Protein AF-A0A811QD11-F1 (afdb_monomer_lite)

Sequence (179 aa):
MELCEALSFCAEDTGGYFPTEAAARALVRRAGGGGGDGTGATPNCLQAFEKISRRQPTQCLQAGMINAVLAYVDFFAASIKRVAVSAVANACKKVPADCSQFVLDSVPTLCNLLQSEDKMIVEKVAACLISIVDSFSTSVDLVDQLCHQGVIEKVLPLIHTGGLTALSPSTCSNLIGLC

Foldseek 3Di:
DVQLVLLVVCLVDPDDDDPLVVLLVVVVVVLPDDDDDDDDDSDDSLQSLLSCLQVCLASCLVSLVLVSLLVCLVSHDPVSNLSSLSSLLSSLQAADPVRLVSVLVNLLSLLVQCPDPDLSSVQSSLSSLLSNCVNCVVPPVSNVSSVVSCNCVSLVCCLVVCVPPRYDPVSSVSSVVSD

pLDDT: mean 72.93, std 16.21, range [34.28, 90.88]

Organism: NCBI:txid422564

InterPro domains:
  IPR000225 Armadillo [PF00514] (98-129)
  IPR011989 Armadillo-like helical [G3DSA:1.25.10.10] (3-177)
  IPR016024 Armadillo-type fold [SSF48371] (45-162)
  IPR045322 E3 ubiquitin-protein ligase HECTD1/TRIP12-like [PTHR45670] (44-178)

Secondary structure (DSSP, 8-state):
-HHHHHHHHHHH-SSS---HHHHHHHHHHHHT---------PPPHHHHHHHHHHH-HHHHHHTTHHHHHHTTGGGS-HHHHHHHHHHHHHHTTS--GGGHHHHHTTHHHHHHHTT-S-HHHHHHHHHHHHHHHHHHTT-HHHHHHHHHTTHHHHHHHHHHTTTTTTS-HHHHHHHHTT-

Radius of gyration: 16.56 Å; chains: 1; bounding box: 43×24×49 Å

Structure (mmCIF, N/CA/C/O backbone):
data_AF-A0A811QD11-F1
#
_entry.id   AF-A0A811QD11-F1
#
loop_
_atom_site.group_PDB
_atom_site.id
_atom_site.type_symbol
_atom_site.label_atom_id
_atom_site.label_alt_id
_atom_site.label_comp_id
_atom_site.label_asym_id
_atom_site.label_entity_id
_atom_site.label_seq_id
_atom_site.pdbx_PDB_ins_code
_atom_site.Cartn_x
_atom_site.Cartn_y
_atom_site.Cartn_z
_atom_site.occupancy
_atom_site.B_iso_or_equiv
_atom_site.auth_seq_id
_atom_site.auth_comp_id
_atom_site.auth_asym_id
_atom_site.auth_atom_id
_atom_site.pdbx_PDB_model_num
ATOM 1 N N . MET A 1 1 ? -9.639 -2.790 -26.842 1.00 46.56 1 MET A N 1
ATOM 2 C CA . MET A 1 1 ? -9.980 -1.380 -27.100 1.00 46.56 1 MET A CA 1
ATOM 3 C C . MET A 1 1 ? -10.980 -0.864 -26.063 1.00 46.56 1 MET A C 1
ATOM 5 O O . MET A 1 1 ? -10.807 0.253 -25.619 1.00 46.56 1 MET A O 1
ATOM 9 N N . GLU A 1 2 ? -11.886 -1.698 -25.539 1.00 50.25 2 GLU A N 1
ATOM 10 C CA . GLU A 1 2 ? -13.001 -1.249 -24.677 1.00 50.25 2 GLU A CA 1
ATOM 11 C C . GLU A 1 2 ? -12.676 -0.782 -23.243 1.00 50.25 2 GLU A C 1
ATOM 13 O O . GLU A 1 2 ? -13.451 -0.047 -22.646 1.00 50.25 2 GLU A O 1
ATOM 18 N N . LEU A 1 3 ? -11.537 -1.160 -22.655 1.00 45.81 3 LEU A N 1
ATOM 19 C CA . LEU A 1 3 ? -11.291 -0.896 -21.226 1.00 45.81 3 LEU A CA 1
ATOM 20 C C . LEU A 1 3 ? -10.732 0.487 -20.901 1.00 45.81 3 LEU A C 1
ATOM 22 O O . LEU A 1 3 ? -11.025 1.025 -19.839 1.00 45.81 3 LEU A O 1
ATOM 26 N N . CYS A 1 4 ? -9.948 1.082 -21.802 1.00 46.47 4 CYS A N 1
ATOM 27 C CA . CYS A 1 4 ? -9.554 2.484 -21.652 1.00 46.47 4 CYS A CA 1
ATOM 28 C C . CYS A 1 4 ? -10.766 3.410 -21.796 1.00 46.47 4 CYS A C 1
ATOM 30 O O . CYS A 1 4 ? -10.842 4.389 -21.064 1.00 46.47 4 CYS A O 1
ATOM 32 N N . GLU A 1 5 ? -11.711 3.086 -22.685 1.00 50.56 5 GLU A N 1
ATOM 33 C CA . GLU A 1 5 ? -12.962 3.839 -22.825 1.00 50.56 5 GLU A CA 1
ATOM 34 C C . GLU A 1 5 ? -13.880 3.641 -21.623 1.00 50.56 5 GLU A C 1
ATOM 36 O O . GLU A 1 5 ? -14.320 4.636 -21.064 1.00 50.56 5 GLU A O 1
ATOM 41 N N . ALA A 1 6 ? -14.079 2.408 -21.143 1.00 47.72 6 ALA A N 1
ATOM 42 C CA . ALA A 1 6 ? -14.882 2.161 -19.943 1.00 47.72 6 ALA A CA 1
ATOM 43 C C . ALA A 1 6 ? -14.317 2.887 -18.708 1.00 47.72 6 ALA A C 1
ATOM 45 O O . ALA A 1 6 ? -15.063 3.506 -17.960 1.00 47.72 6 ALA A O 1
ATOM 46 N N . LEU A 1 7 ? -12.991 2.888 -18.519 1.00 50.75 7 LEU A N 1
ATOM 47 C CA . LEU A 1 7 ? -12.347 3.623 -17.422 1.00 50.75 7 LEU A CA 1
ATOM 48 C C . LEU A 1 7 ? -12.368 5.147 -17.619 1.00 50.75 7 LEU A C 1
ATOM 50 O O . LEU A 1 7 ? -12.396 5.876 -16.630 1.00 50.75 7 LEU A O 1
ATOM 54 N N . SER A 1 8 ? -12.338 5.638 -18.863 1.00 49.03 8 SER A N 1
ATOM 55 C CA . SER A 1 8 ? -12.513 7.068 -19.153 1.00 49.03 8 SER A CA 1
ATOM 56 C C . SER A 1 8 ? -13.954 7.500 -18.878 1.00 49.03 8 SER A C 1
ATOM 58 O O . SER A 1 8 ? -14.165 8.509 -18.216 1.00 49.03 8 SER A O 1
ATOM 60 N N . PHE A 1 9 ? -14.928 6.675 -19.266 1.00 43.66 9 PHE A N 1
ATOM 61 C CA . PHE A 1 9 ? -16.349 6.885 -19.011 1.00 43.66 9 PHE A CA 1
ATOM 62 C C . PHE A 1 9 ? -16.667 6.846 -17.509 1.00 43.66 9 PHE A C 1
ATOM 64 O O . PHE A 1 9 ? -17.323 7.748 -17.006 1.00 43.66 9 PHE A O 1
ATOM 71 N N . CYS A 1 10 ? -16.103 5.903 -16.743 1.00 43.34 10 CYS A N 1
ATOM 72 C CA . CYS A 1 10 ? -16.217 5.880 -15.275 1.00 43.34 10 CYS A CA 1
ATOM 73 C C . CYS A 1 10 ? -15.529 7.072 -14.579 1.00 43.34 10 CYS A C 1
ATOM 75 O O . CYS A 1 10 ? -15.828 7.364 -13.424 1.00 43.34 10 CYS A O 1
ATOM 77 N N . ALA A 1 11 ? -14.581 7.758 -15.229 1.00 48.31 11 ALA A N 1
ATOM 78 C CA . ALA A 1 11 ? -14.006 8.988 -14.683 1.00 48.31 11 ALA A CA 1
ATOM 79 C C . ALA A 1 11 ? -14.927 10.208 -14.883 1.00 48.31 11 ALA A C 1
ATOM 81 O O . ALA A 1 11 ? -14.736 11.223 -14.202 1.00 48.31 11 ALA A O 1
ATOM 82 N N . GLU A 1 12 ? -15.893 10.117 -15.799 1.00 44.47 12 GLU A N 1
ATOM 83 C CA . GLU A 1 12 ? -16.869 11.160 -16.131 1.00 44.47 12 GLU A CA 1
ATOM 84 C C . GLU A 1 12 ? -18.249 10.882 -15.515 1.00 44.47 12 GLU A C 1
ATOM 86 O O . GLU A 1 12 ? -18.933 11.826 -15.123 1.00 44.47 12 GLU A O 1
ATOM 91 N N . ASP A 1 13 ? -18.623 9.613 -15.340 1.00 38.47 13 ASP A N 1
ATOM 92 C CA . ASP A 1 13 ? -19.923 9.201 -14.823 1.00 38.47 13 ASP A CA 1
ATOM 93 C C . ASP A 1 13 ? -19.875 8.862 -13.322 1.00 38.47 13 ASP A C 1
ATOM 95 O O . ASP A 1 13 ? -19.134 7.995 -12.856 1.00 38.47 13 ASP A O 1
ATOM 99 N N . THR A 1 14 ? -20.664 9.588 -12.532 1.00 41.16 14 THR A N 1
ATOM 100 C CA . THR A 1 14 ? -20.719 9.483 -11.066 1.00 41.16 14 THR A CA 1
ATOM 101 C C . THR A 1 14 ? -21.501 8.277 -10.535 1.00 41.16 14 THR A C 1
ATOM 103 O O . THR A 1 14 ? -21.659 8.172 -9.317 1.00 41.16 14 THR A O 1
ATOM 106 N N . GLY A 1 15 ? -21.980 7.351 -11.371 1.00 47.31 15 GLY A N 1
ATOM 107 C CA . GLY A 1 15 ? -22.768 6.226 -10.873 1.00 47.31 15 GLY A CA 1
ATOM 108 C C . GLY A 1 15 ? -22.807 5.014 -11.789 1.00 47.31 15 GLY A C 1
ATOM 109 O O . GLY A 1 15 ? -23.693 4.892 -12.622 1.00 47.31 15 GLY A O 1
ATOM 110 N N . GLY A 1 16 ? -21.953 4.024 -11.531 1.00 48.41 16 GLY A N 1
ATOM 111 C CA . GLY A 1 16 ? -22.195 2.687 -12.068 1.00 48.41 16 GLY A CA 1
ATOM 112 C C . GLY A 1 16 ? -20.972 1.789 -12.088 1.00 48.41 16 GLY A C 1
ATOM 113 O O . GLY A 1 16 ? -19.983 2.102 -12.733 1.00 48.41 16 GLY A O 1
ATOM 114 N N . TYR A 1 17 ? -21.088 0.675 -11.363 1.00 46.16 17 TYR A N 1
ATOM 115 C CA . TYR A 1 17 ? -20.361 -0.593 -11.492 1.00 46.16 17 TYR A CA 1
ATOM 116 C C . TYR A 1 17 ? -19.036 -0.584 -12.285 1.00 46.16 17 TYR A C 1
ATOM 118 O O . TYR A 1 17 ? -19.004 -0.536 -13.514 1.00 46.16 17 TYR A O 1
ATOM 126 N N . PHE A 1 18 ? -17.929 -0.731 -11.556 1.00 49.47 18 PHE A N 1
ATOM 127 C CA . PHE A 1 18 ? -16.580 -0.790 -12.109 1.00 49.47 18 PHE A CA 1
ATOM 128 C C . PHE A 1 18 ? -16.270 -2.190 -12.693 1.00 49.47 18 PHE A C 1
ATOM 130 O O . PHE A 1 18 ? -16.382 -3.179 -11.966 1.00 49.47 18 PHE A O 1
ATOM 137 N N . PRO A 1 19 ? -15.847 -2.327 -13.968 1.00 52.09 19 PRO A N 1
ATOM 138 C CA . PRO A 1 19 ? -15.612 -3.625 -14.610 1.00 52.09 19 PRO A CA 1
ATOM 139 C C . PRO A 1 19 ? -14.231 -4.201 -14.239 1.00 52.09 19 PRO A C 1
ATOM 141 O O . PRO A 1 19 ? -13.258 -4.141 -14.996 1.00 52.09 19 PRO A O 1
ATOM 144 N N . THR A 1 20 ? -14.157 -4.772 -13.043 1.00 52.22 20 THR A N 1
ATOM 145 C CA . THR A 1 20 ? -12.948 -5.257 -12.353 1.00 52.22 20 THR A CA 1
ATOM 146 C C . THR A 1 20 ? -12.202 -6.369 -13.066 1.00 52.22 20 THR A C 1
ATOM 148 O O . THR A 1 20 ? -10.996 -6.272 -13.295 1.00 52.22 20 THR A O 1
ATOM 151 N N . GLU A 1 21 ? -12.916 -7.418 -13.458 1.00 49.06 21 GLU A N 1
ATOM 152 C CA . GLU A 1 21 ? -12.336 -8.596 -14.105 1.00 49.06 21 GLU A CA 1
ATOM 153 C C . GLU A 1 21 ? -11.784 -8.262 -15.496 1.00 49.06 21 GLU A C 1
ATOM 155 O O . GLU A 1 21 ? -10.726 -8.743 -15.910 1.00 49.06 21 GLU A O 1
ATOM 160 N N . ALA A 1 22 ? -12.474 -7.372 -16.204 1.00 52.66 22 ALA A N 1
ATOM 161 C CA . ALA A 1 22 ? -12.053 -6.891 -17.505 1.00 52.66 22 ALA A CA 1
ATOM 162 C C . ALA A 1 22 ? -10.805 -5.995 -17.368 1.00 52.66 22 ALA A C 1
ATOM 164 O O . ALA A 1 22 ? -9.813 -6.234 -18.062 1.00 52.66 22 ALA A O 1
ATOM 165 N N . ALA A 1 23 ? -10.794 -5.047 -16.420 1.00 53.78 23 ALA A N 1
ATOM 166 C CA . ALA A 1 23 ? -9.637 -4.193 -16.139 1.00 53.78 23 ALA A CA 1
ATOM 167 C C . ALA A 1 23 ? -8.392 -5.006 -15.758 1.00 53.78 23 ALA A C 1
ATOM 169 O O . ALA A 1 23 ? -7.321 -4.775 -16.323 1.00 53.78 23 ALA A O 1
ATOM 170 N N . ALA A 1 24 ? -8.543 -6.012 -14.891 1.00 52.00 24 ALA A N 1
ATOM 171 C CA . ALA A 1 24 ? -7.472 -6.941 -14.547 1.00 52.00 24 ALA A CA 1
ATOM 172 C C . ALA A 1 24 ? -6.941 -7.669 -15.794 1.00 52.00 24 ALA A C 1
ATOM 174 O O . ALA A 1 24 ? -5.752 -7.586 -16.091 1.00 52.00 24 ALA A O 1
ATOM 175 N N . ARG A 1 25 ? -7.808 -8.291 -16.608 1.00 53.94 25 ARG A N 1
ATOM 176 C CA . ARG A 1 25 ? -7.393 -9.007 -17.834 1.00 53.94 25 ARG A CA 1
ATOM 177 C C . ARG A 1 25 ? -6.696 -8.114 -18.869 1.00 53.94 25 ARG A C 1
ATOM 179 O O . ARG A 1 25 ? -5.773 -8.576 -19.543 1.00 53.94 25 ARG A O 1
ATOM 186 N N . ALA A 1 26 ? -7.097 -6.850 -19.017 1.00 56.06 26 ALA A N 1
ATOM 187 C CA . ALA A 1 26 ? -6.393 -5.928 -19.913 1.00 56.06 26 ALA A CA 1
ATOM 188 C C . ALA A 1 26 ? -5.031 -5.492 -19.382 1.00 56.06 26 ALA A C 1
ATOM 190 O O . ALA A 1 26 ? -4.107 -5.348 -20.185 1.00 56.06 26 ALA A O 1
ATOM 191 N N . LEU A 1 27 ? -4.889 -5.318 -18.063 1.00 54.38 27 LEU A N 1
ATOM 192 C CA . LEU A 1 27 ? -3.583 -5.085 -17.448 1.00 54.38 27 LEU A CA 1
ATOM 193 C C . LEU A 1 27 ? -2.638 -6.257 -17.746 1.00 54.38 27 LEU A C 1
ATOM 195 O O . LEU A 1 27 ? -1.520 -6.021 -18.199 1.00 54.38 27 LEU A O 1
ATOM 199 N N . VAL A 1 28 ? -3.120 -7.502 -17.633 1.00 52.16 28 VAL A N 1
ATOM 200 C CA . VAL A 1 28 ? -2.347 -8.714 -17.975 1.00 52.16 28 VAL A CA 1
ATOM 201 C C . VAL A 1 28 ? -1.937 -8.745 -19.445 1.00 52.16 28 VAL A C 1
ATOM 203 O O . VAL A 1 28 ? -0.760 -8.929 -19.755 1.00 52.16 28 VAL A O 1
ATOM 206 N N . ARG A 1 29 ? -2.879 -8.513 -20.372 1.00 54.62 29 ARG A N 1
ATOM 207 C CA . ARG A 1 29 ? -2.581 -8.513 -21.818 1.00 54.62 29 ARG A CA 1
ATOM 208 C C . ARG A 1 29 ? -1.543 -7.468 -22.215 1.00 54.62 29 ARG A C 1
ATOM 210 O O . ARG A 1 29 ? -0.840 -7.674 -23.199 1.00 54.62 29 ARG A O 1
ATOM 217 N N . ARG A 1 30 ? -1.474 -6.344 -21.499 1.00 51.62 30 ARG A N 1
ATOM 218 C CA . ARG A 1 30 ? -0.581 -5.230 -21.833 1.00 51.62 30 ARG A CA 1
ATOM 219 C C . ARG A 1 30 ? 0.770 -5.323 -21.123 1.00 51.62 30 ARG A C 1
ATOM 221 O O . ARG A 1 30 ? 1.764 -4.898 -21.696 1.00 51.62 30 ARG A O 1
ATOM 228 N N . ALA A 1 31 ? 0.829 -5.934 -19.939 1.00 49.56 31 ALA A N 1
ATOM 229 C CA . ALA A 1 31 ? 2.088 -6.265 -19.271 1.00 49.56 31 ALA A CA 1
ATOM 230 C C . ALA A 1 31 ? 2.906 -7.311 -20.047 1.00 49.56 31 ALA A C 1
ATOM 232 O O . ALA A 1 31 ? 4.130 -7.250 -20.045 1.00 49.56 31 ALA A O 1
ATOM 233 N N . GLY A 1 32 ? 2.236 -8.222 -20.764 1.00 47.41 32 GLY A N 1
ATOM 234 C CA . GLY A 1 32 ? 2.884 -9.220 -21.624 1.00 47.41 32 GLY A CA 1
ATOM 235 C C . GLY A 1 32 ? 3.202 -8.769 -23.060 1.00 47.41 32 GLY A C 1
ATOM 236 O O . GLY A 1 32 ? 3.759 -9.558 -23.816 1.00 47.41 32 GLY A O 1
ATOM 237 N N . GLY A 1 33 ? 2.841 -7.545 -23.471 1.00 44.72 33 GLY A N 1
ATOM 238 C CA . GLY A 1 33 ? 2.922 -7.096 -24.868 1.00 44.72 33 GLY A CA 1
ATOM 239 C C . GLY A 1 33 ? 3.770 -5.840 -25.045 1.00 44.72 33 GLY A C 1
ATOM 240 O O . GLY A 1 33 ? 3.285 -4.728 -24.847 1.00 44.72 33 GLY A O 1
ATOM 241 N N . GLY A 1 34 ? 5.035 -6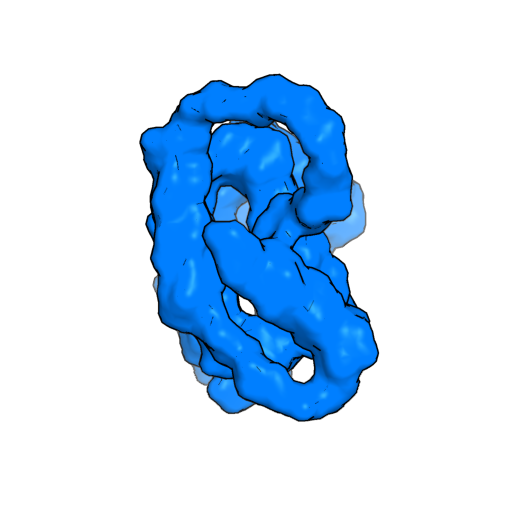.019 -25.427 1.00 46.41 34 GLY A N 1
ATOM 242 C CA . GLY A 1 34 ? 5.937 -4.927 -25.789 1.00 46.41 34 GLY A CA 1
ATOM 243 C C . GLY A 1 34 ? 5.586 -4.260 -27.126 1.00 46.41 34 GLY A C 1
ATOM 244 O O . GLY A 1 34 ? 5.093 -4.910 -28.042 1.00 46.41 34 GLY A O 1
ATOM 245 N N . GLY A 1 35 ? 5.933 -2.973 -27.229 1.00 51.06 35 GLY A N 1
ATOM 246 C CA . GLY A 1 35 ? 6.117 -2.246 -28.491 1.00 51.06 35 GLY A CA 1
ATOM 247 C C . GLY A 1 35 ? 4.859 -1.613 -29.094 1.00 51.06 35 GLY A C 1
ATOM 248 O O . GLY A 1 35 ? 3.912 -2.302 -29.451 1.00 51.06 35 GLY A O 1
ATOM 249 N N . GLY A 1 36 ? 4.876 -0.289 -29.268 1.00 38.88 36 GLY A N 1
ATOM 250 C CA . GLY A 1 36 ? 3.854 0.426 -30.036 1.00 38.88 36 GLY A CA 1
ATOM 251 C C . GLY A 1 36 ? 3.920 1.938 -29.852 1.00 38.88 36 GLY A C 1
ATOM 252 O O . GLY A 1 36 ? 3.358 2.470 -28.900 1.00 38.88 36 GLY A O 1
ATOM 253 N N . ASP A 1 37 ? 4.649 2.5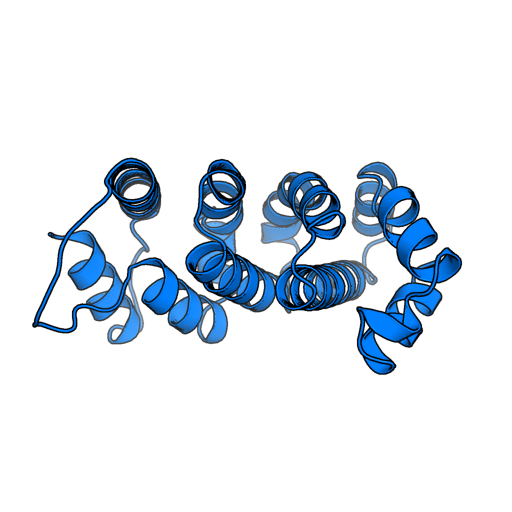76 -30.760 1.00 39.28 37 ASP A N 1
ATOM 254 C CA . ASP A 1 37 ? 4.785 4.013 -31.000 1.00 39.28 37 ASP A CA 1
ATOM 255 C C . ASP A 1 37 ? 3.441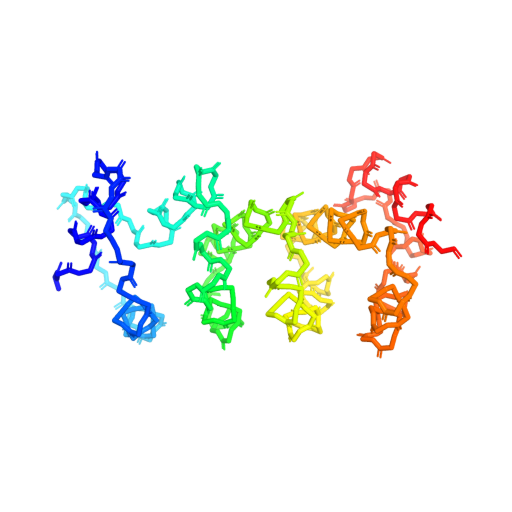 4.751 -31.217 1.00 39.28 37 ASP A C 1
ATOM 257 O O . ASP A 1 37 ? 2.466 4.155 -31.667 1.00 39.28 37 ASP A O 1
ATOM 261 N N . GLY A 1 38 ? 3.447 6.062 -30.942 1.00 50.56 38 GLY A N 1
ATOM 262 C CA . GLY A 1 38 ? 2.696 7.065 -31.707 1.00 50.56 38 GLY A CA 1
ATOM 263 C C . GLY A 1 38 ? 1.182 7.238 -31.498 1.00 50.56 38 GLY A C 1
ATOM 264 O O . GLY A 1 38 ? 0.370 6.410 -31.885 1.00 50.56 38 GLY A O 1
ATOM 265 N N . THR A 1 39 ? 0.811 8.459 -31.084 1.00 38.59 39 THR A N 1
ATOM 266 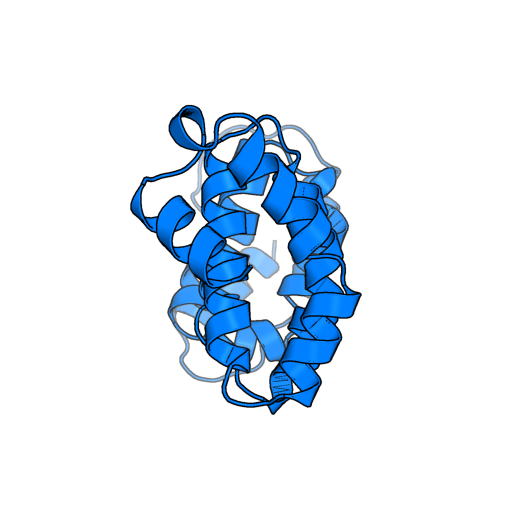C CA . THR A 1 39 ? -0.402 9.215 -31.491 1.00 38.59 39 THR A CA 1
ATOM 267 C C . THR A 1 39 ? -1.804 8.692 -31.115 1.00 38.59 39 THR A C 1
ATOM 269 O O . THR A 1 39 ? -2.335 7.770 -31.719 1.00 38.59 39 THR A O 1
ATOM 272 N N . GLY A 1 40 ? -2.464 9.409 -30.189 1.00 34.28 40 GLY A N 1
ATOM 273 C CA . GLY A 1 40 ? -3.892 9.267 -29.850 1.00 34.28 40 GLY A CA 1
ATOM 274 C C . GLY A 1 40 ? -4.102 8.919 -28.376 1.00 34.28 40 GLY A C 1
ATOM 275 O O . GLY A 1 40 ? -4.179 7.752 -28.012 1.00 34.28 40 GLY A O 1
ATOM 276 N N . ALA A 1 41 ? -4.130 9.928 -27.503 1.00 38.56 41 ALA A N 1
ATOM 277 C CA . ALA A 1 41 ? -4.098 9.765 -26.050 1.00 38.56 41 ALA A CA 1
ATOM 278 C C . ALA A 1 41 ? -5.395 9.166 -25.468 1.00 38.56 41 ALA A C 1
ATOM 280 O O . ALA A 1 41 ? -6.189 9.868 -24.850 1.00 38.56 41 ALA A O 1
ATOM 281 N N . THR A 1 42 ? -5.584 7.851 -25.579 1.00 43.12 42 THR A N 1
ATOM 282 C CA . THR A 1 42 ? -6.380 7.126 -24.581 1.00 43.12 42 THR A CA 1
ATOM 283 C C . THR A 1 42 ? -5.550 7.022 -23.299 1.00 43.12 42 THR A C 1
ATOM 285 O O . THR A 1 42 ? -4.411 6.543 -23.375 1.00 43.12 42 THR A O 1
ATOM 288 N N . PRO A 1 43 ? -6.058 7.443 -22.128 1.00 50.88 43 PRO A N 1
ATOM 289 C CA . PRO A 1 43 ? -5.325 7.295 -20.876 1.00 50.88 43 PRO A CA 1
ATOM 290 C C . PRO A 1 43 ? -4.976 5.819 -20.658 1.00 50.88 43 PRO A C 1
ATOM 292 O O . PRO A 1 43 ? -5.834 4.947 -20.792 1.00 50.88 43 PRO A O 1
ATOM 295 N N . ASN A 1 44 ? -3.712 5.523 -20.334 1.00 68.44 44 ASN A N 1
ATOM 296 C CA . ASN A 1 44 ? -3.312 4.169 -19.943 1.00 68.44 44 ASN A CA 1
ATOM 297 C C . ASN A 1 44 ? -4.215 3.722 -18.775 1.00 68.44 44 ASN A C 1
ATOM 299 O O . ASN A 1 44 ? -4.461 4.521 -17.871 1.00 68.44 44 ASN A O 1
ATOM 303 N N . CYS A 1 45 ? -4.721 2.484 -18.777 1.00 70.31 45 CYS A N 1
ATOM 304 C CA . CYS A 1 45 ? -5.661 1.986 -17.765 1.00 70.31 45 CYS A CA 1
ATOM 305 C C . CYS A 1 45 ? -5.188 2.267 -16.326 1.00 70.31 45 CYS A C 1
ATOM 307 O O . CYS A 1 45 ? -5.999 2.609 -15.471 1.00 70.31 45 CYS A O 1
ATOM 309 N N . LEU A 1 46 ? -3.874 2.207 -16.068 1.00 72.56 46 LEU A N 1
ATOM 310 C CA . LEU A 1 46 ? -3.297 2.546 -14.760 1.00 72.56 46 LEU A CA 1
ATOM 311 C C . LEU A 1 46 ? -3.365 4.039 -14.422 1.00 72.56 46 LEU A C 1
ATOM 313 O O . LEU A 1 46 ? -3.568 4.379 -13.266 1.00 72.56 46 LEU A O 1
ATOM 317 N N . GLN A 1 47 ? -3.239 4.935 -15.404 1.00 76.12 47 GLN A N 1
ATOM 318 C CA . GLN A 1 47 ? -3.436 6.373 -15.184 1.00 76.12 47 GLN A CA 1
ATOM 319 C C . GLN A 1 47 ? -4.907 6.702 -14.917 1.00 76.12 47 GLN A C 1
ATOM 321 O O . GLN A 1 47 ? -5.207 7.577 -14.107 1.00 76.12 47 GLN A O 1
ATOM 326 N N . ALA A 1 48 ? -5.830 6.006 -15.584 1.00 75.56 48 ALA A N 1
ATOM 327 C CA . ALA A 1 48 ? -7.252 6.133 -15.287 1.00 75.56 48 ALA A CA 1
ATOM 328 C C . ALA A 1 48 ? -7.556 5.614 -13.873 1.00 75.56 48 ALA A C 1
ATOM 330 O O . ALA A 1 48 ? -8.165 6.330 -13.082 1.00 75.56 48 ALA A O 1
ATOM 331 N N . PHE A 1 49 ? -7.029 4.441 -13.507 1.00 80.69 49 PHE A N 1
ATOM 332 C CA . PHE A 1 49 ? -7.118 3.923 -12.143 1.00 80.69 49 PHE A CA 1
ATOM 333 C C . PHE A 1 49 ? -6.517 4.888 -11.114 1.00 80.69 49 PHE A C 1
ATOM 335 O O . PHE A 1 49 ? -7.130 5.155 -10.085 1.00 80.69 49 PHE A O 1
ATOM 342 N N . GLU A 1 50 ? -5.354 5.477 -11.385 1.00 82.31 50 GLU A N 1
ATOM 343 C CA . GLU A 1 50 ? -4.751 6.463 -10.488 1.00 82.31 50 GLU A CA 1
ATOM 344 C C . GLU A 1 50 ? -5.675 7.671 -10.266 1.00 82.31 50 GLU A C 1
ATOM 346 O O . GLU A 1 50 ? -5.797 8.166 -9.148 1.00 82.31 50 GLU A O 1
ATOM 351 N N . LYS A 1 51 ? -6.375 8.136 -11.306 1.00 81.81 51 LYS A N 1
ATOM 352 C CA . LYS A 1 51 ? -7.355 9.222 -11.171 1.00 81.81 51 LYS A CA 1
ATOM 353 C C . LYS A 1 51 ? -8.588 8.789 -10.377 1.00 81.81 51 LYS A C 1
ATOM 355 O O . LYS A 1 51 ? -9.029 9.538 -9.506 1.00 81.81 51 LYS A O 1
ATOM 360 N N . ILE A 1 52 ? -9.128 7.601 -10.654 1.00 80.75 52 ILE A N 1
ATOM 361 C CA . ILE A 1 52 ? -10.332 7.079 -9.990 1.00 80.75 52 ILE A CA 1
ATOM 362 C C . ILE A 1 52 ? -10.040 6.775 -8.520 1.00 80.75 52 ILE A C 1
ATOM 364 O O . ILE A 1 52 ? -10.787 7.224 -7.663 1.00 80.75 52 ILE A O 1
ATOM 368 N N . SER A 1 53 ? -8.912 6.140 -8.195 1.00 84.31 53 SER A N 1
ATOM 369 C CA . SER A 1 53 ? -8.485 5.864 -6.811 1.00 84.31 53 SER A CA 1
ATOM 370 C C . SER A 1 53 ? -8.375 7.115 -5.938 1.00 84.31 53 SER A C 1
ATOM 372 O O . SER A 1 53 ? -8.590 7.029 -4.734 1.00 84.31 53 SER A O 1
ATOM 374 N N . ARG A 1 54 ? -8.114 8.295 -6.519 1.00 83.88 54 ARG A N 1
ATOM 375 C CA . ARG A 1 54 ? -8.156 9.573 -5.784 1.00 83.88 54 ARG A CA 1
ATOM 376 C C . ARG A 1 54 ? -9.573 10.063 -5.496 1.00 83.88 54 ARG A C 1
ATOM 378 O O . ARG A 1 54 ? -9.772 10.760 -4.507 1.00 83.88 54 ARG A O 1
ATOM 385 N N . ARG A 1 55 ? -10.532 9.765 -6.375 1.00 81.81 55 ARG A N 1
ATOM 386 C CA . ARG A 1 55 ? -11.927 10.227 -6.272 1.00 81.81 55 ARG A CA 1
ATOM 387 C C . ARG A 1 55 ? -12.803 9.245 -5.495 1.00 81.81 55 ARG A C 1
ATOM 389 O O . ARG A 1 55 ? -13.649 9.667 -4.717 1.00 81.81 55 ARG A O 1
ATOM 396 N N . GLN A 1 56 ? -12.597 7.951 -5.713 1.00 81.25 56 GLN A N 1
ATOM 397 C CA . GLN A 1 56 ? -13.425 6.851 -5.225 1.00 81.25 56 GLN A CA 1
ATOM 398 C C . GLN A 1 56 ? -12.548 5.701 -4.681 1.00 81.25 56 GLN A C 1
ATOM 400 O O . GLN A 1 56 ? -12.603 4.581 -5.192 1.00 81.25 56 GLN A O 1
ATOM 405 N N . PRO A 1 57 ? -11.735 5.943 -3.633 1.00 83.62 57 PRO A N 1
ATOM 406 C CA . PRO A 1 57 ? -10.831 4.932 -3.073 1.00 83.62 57 PRO A CA 1
ATOM 407 C C . PRO A 1 57 ? -11.569 3.668 -2.603 1.00 83.62 57 PRO A C 1
ATOM 409 O O . PRO A 1 57 ? -11.139 2.556 -2.901 1.00 83.62 57 PRO A O 1
ATOM 412 N N . THR A 1 58 ? -12.728 3.822 -1.956 1.00 82.94 58 THR A N 1
ATOM 413 C CA . THR A 1 58 ? -13.547 2.697 -1.476 1.00 82.94 58 THR A CA 1
ATOM 414 C C . THR A 1 58 ? -14.049 1.803 -2.603 1.00 82.94 58 THR A C 1
ATOM 416 O O . THR A 1 58 ? -14.008 0.583 -2.478 1.00 82.94 58 THR A O 1
ATOM 419 N N . GLN A 1 59 ? -14.484 2.384 -3.724 1.00 81.25 59 GLN A N 1
ATOM 420 C CA . GLN A 1 59 ? -14.980 1.591 -4.850 1.00 81.25 59 GLN A CA 1
ATOM 421 C C . GLN A 1 59 ? -13.850 0.768 -5.459 1.00 81.25 59 GLN A C 1
ATOM 423 O O . GLN A 1 59 ? -14.048 -0.407 -5.729 1.00 81.25 59 GLN A O 1
ATOM 428 N N . CYS A 1 60 ? -12.649 1.342 -5.584 1.00 81.56 60 CYS A N 1
ATOM 429 C CA . CYS A 1 60 ? -11.457 0.626 -6.038 1.00 81.56 60 CYS A CA 1
ATOM 430 C C . CYS A 1 60 ? -11.080 -0.557 -5.130 1.00 81.56 60 CYS A C 1
ATOM 432 O O . CYS A 1 60 ? -10.627 -1.595 -5.620 1.00 81.56 60 CYS A O 1
ATOM 434 N N . LEU A 1 61 ? -11.257 -0.400 -3.816 1.00 82.88 61 LEU A N 1
ATOM 435 C CA . LEU A 1 61 ? -11.014 -1.455 -2.833 1.00 82.88 61 LEU A CA 1
ATOM 436 C C . LEU A 1 61 ? -12.029 -2.594 -2.959 1.00 82.88 61 LEU A C 1
ATOM 438 O O . LEU A 1 61 ? -11.629 -3.741 -3.126 1.00 82.88 61 LEU A O 1
ATOM 442 N N . GLN A 1 62 ? -13.326 -2.273 -2.957 1.00 81.19 62 GLN A N 1
ATOM 443 C CA . GLN A 1 62 ? -14.415 -3.250 -3.121 1.00 81.19 62 GLN A CA 1
ATOM 444 C C . GLN A 1 62 ? -14.342 -3.979 -4.464 1.00 81.19 62 GLN A C 1
ATOM 446 O O . GLN A 1 62 ? -14.692 -5.148 -4.586 1.00 81.19 62 GLN A O 1
ATOM 451 N N . ALA A 1 63 ? -13.843 -3.275 -5.471 1.00 76.25 63 ALA A N 1
ATOM 452 C CA . ALA A 1 63 ? -13.564 -3.783 -6.795 1.00 76.25 63 ALA A CA 1
ATOM 453 C C . ALA A 1 63 ? -12.371 -4.772 -6.837 1.00 76.25 63 ALA A C 1
ATOM 455 O O . ALA A 1 63 ? -12.091 -5.366 -7.876 1.00 76.25 63 ALA A O 1
ATOM 456 N N . GLY A 1 64 ? -11.616 -4.953 -5.750 1.00 77.00 64 GLY A N 1
ATOM 457 C CA . GLY A 1 64 ? -10.444 -5.834 -5.735 1.00 77.00 64 GLY A CA 1
ATOM 458 C C . GLY A 1 64 ? -9.316 -5.360 -6.659 1.00 77.00 64 GLY A C 1
ATOM 459 O O . GLY A 1 64 ? -8.444 -6.141 -7.043 1.00 77.00 64 GLY A O 1
ATOM 460 N N . MET A 1 65 ? -9.311 -4.073 -7.027 1.00 78.06 65 MET A N 1
ATOM 461 C CA . MET A 1 65 ? -8.330 -3.520 -7.960 1.00 78.06 65 MET A CA 1
ATOM 462 C C . MET A 1 65 ? -6.913 -3.579 -7.417 1.00 78.06 65 MET A C 1
ATOM 464 O O . MET A 1 65 ? -5.975 -3.786 -8.180 1.00 78.06 65 MET A O 1
ATOM 468 N N . ILE A 1 66 ? -6.758 -3.376 -6.108 1.00 84.38 66 ILE A N 1
ATOM 469 C CA . ILE A 1 66 ? -5.448 -3.390 -5.462 1.00 84.38 66 ILE A CA 1
ATOM 470 C C . ILE A 1 66 ? -4.807 -4.759 -5.639 1.00 84.38 66 ILE A C 1
ATOM 472 O O . ILE A 1 66 ? -3.705 -4.838 -6.174 1.00 84.38 66 ILE A O 1
ATOM 476 N N . ASN A 1 67 ? -5.531 -5.825 -5.298 1.00 81.56 67 ASN A N 1
ATOM 477 C CA . ASN A 1 67 ? -5.032 -7.185 -5.445 1.00 81.56 67 ASN A CA 1
ATOM 478 C C . ASN A 1 67 ? -4.732 -7.512 -6.918 1.00 81.56 67 ASN A C 1
ATOM 480 O O . ASN A 1 67 ? -3.658 -8.008 -7.242 1.00 81.56 67 ASN A O 1
ATOM 484 N N . ALA A 1 68 ? -5.624 -7.132 -7.839 1.00 79.12 68 ALA A N 1
ATOM 485 C CA . ALA A 1 68 ? -5.395 -7.324 -9.269 1.00 79.12 68 ALA A CA 1
ATOM 486 C C . ALA A 1 68 ? -4.141 -6.594 -9.776 1.00 79.12 68 ALA A C 1
ATOM 488 O O . ALA A 1 68 ? -3.388 -7.150 -10.563 1.00 79.12 68 ALA A O 1
ATOM 489 N N . VAL A 1 69 ? -3.894 -5.356 -9.347 1.00 82.38 69 VAL A N 1
ATOM 490 C CA . VAL A 1 69 ? -2.715 -4.583 -9.762 1.00 82.38 69 VAL A CA 1
ATOM 491 C C . VAL A 1 69 ? -1.441 -5.140 -9.130 1.00 82.38 69 VAL A C 1
ATOM 493 O O . VAL A 1 69 ? -0.432 -5.278 -9.821 1.00 82.38 69 VAL A O 1
ATOM 496 N N . LEU A 1 70 ? -1.485 -5.482 -7.841 1.00 84.12 70 LEU A N 1
ATOM 497 C CA . LEU A 1 70 ? -0.348 -6.025 -7.103 1.00 84.12 70 LEU A CA 1
ATOM 498 C C . LEU A 1 70 ? 0.038 -7.429 -7.571 1.00 84.12 70 LEU A C 1
ATOM 500 O O . LEU A 1 70 ? 1.225 -7.713 -7.655 1.00 84.12 70 LEU A O 1
ATOM 504 N N . ALA A 1 71 ? -0.913 -8.265 -7.992 1.00 81.25 71 ALA A N 1
ATOM 505 C CA . ALA A 1 71 ? -0.625 -9.587 -8.552 1.00 81.25 71 ALA A CA 1
ATOM 506 C C . ALA A 1 71 ? 0.280 -9.543 -9.800 1.00 81.25 71 ALA A C 1
ATOM 508 O O . ALA A 1 71 ? 0.958 -10.523 -10.103 1.00 81.25 71 ALA A O 1
ATOM 509 N N . TYR A 1 72 ? 0.308 -8.414 -10.521 1.00 75.88 72 TYR A N 1
ATOM 510 C CA . TYR A 1 72 ? 1.135 -8.236 -11.720 1.00 75.88 72 TYR A CA 1
ATOM 511 C C . TYR A 1 72 ? 2.242 -7.183 -11.567 1.00 75.88 72 TYR A C 1
ATOM 513 O O . TYR A 1 72 ? 2.977 -6.930 -12.523 1.00 75.88 72 TYR A O 1
ATOM 521 N N . VAL A 1 73 ? 2.390 -6.569 -10.388 1.00 79.31 73 VAL A N 1
ATOM 522 C CA . VAL A 1 73 ? 3.287 -5.417 -10.192 1.00 79.31 73 VAL A CA 1
ATOM 523 C C . VAL A 1 73 ? 4.755 -5.754 -10.453 1.00 79.31 73 VAL A C 1
ATOM 525 O O . VAL A 1 73 ? 5.490 -4.923 -10.990 1.00 79.31 73 VAL A O 1
ATOM 528 N N . ASP A 1 74 ? 5.178 -6.981 -10.153 1.00 79.31 74 ASP A N 1
ATOM 529 C CA . ASP A 1 74 ? 6.557 -7.426 -10.362 1.00 79.31 74 ASP A CA 1
ATOM 530 C C . ASP A 1 74 ? 6.925 -7.529 -11.846 1.00 79.31 74 ASP A C 1
ATOM 532 O O . ASP A 1 74 ? 8.077 -7.294 -12.214 1.00 79.31 74 ASP A O 1
ATOM 536 N N . PHE A 1 75 ? 5.933 -7.771 -12.707 1.00 77.25 75 PHE A N 1
ATOM 537 C CA . PHE A 1 75 ? 6.100 -7.875 -14.157 1.00 77.25 75 PHE A CA 1
ATOM 538 C C . PHE A 1 75 ? 6.078 -6.517 -14.866 1.00 77.25 75 PHE A C 1
ATOM 540 O O . PHE A 1 75 ? 6.432 -6.417 -16.041 1.00 77.25 75 PHE A O 1
ATOM 547 N N . PHE A 1 76 ? 5.645 -5.453 -14.189 1.00 76.25 76 PHE A N 1
ATOM 548 C CA . PHE A 1 76 ? 5.575 -4.129 -14.795 1.00 76.25 76 PHE A CA 1
ATOM 549 C C . PHE A 1 76 ? 6.963 -3.497 -14.944 1.00 76.25 76 PHE A C 1
ATOM 551 O O . PHE A 1 76 ? 7.839 -3.638 -14.093 1.00 76.25 76 PHE A O 1
ATOM 558 N N . ALA A 1 77 ? 7.153 -2.699 -15.996 1.00 77.31 77 ALA A N 1
ATOM 559 C CA . ALA A 1 77 ? 8.318 -1.821 -16.100 1.00 77.31 77 ALA A CA 1
ATOM 560 C C . ALA A 1 77 ? 8.317 -0.775 -14.968 1.00 77.31 77 ALA A C 1
ATOM 562 O O . ALA A 1 77 ? 7.254 -0.379 -14.488 1.00 77.31 77 ALA A O 1
ATOM 563 N N . ALA A 1 78 ? 9.488 -0.261 -14.576 1.00 77.19 78 ALA A N 1
ATOM 564 C CA . ALA A 1 78 ? 9.620 0.686 -13.459 1.00 77.19 78 ALA A CA 1
ATOM 565 C C . ALA A 1 78 ? 8.690 1.915 -13.574 1.00 77.19 78 ALA A C 1
ATOM 567 O O . ALA A 1 78 ? 8.051 2.311 -12.601 1.00 77.19 78 ALA A O 1
ATOM 568 N N . SER A 1 79 ? 8.537 2.480 -14.777 1.00 78.31 79 SER A N 1
ATOM 569 C CA . SER A 1 79 ? 7.623 3.604 -15.036 1.00 78.31 79 SER A CA 1
ATOM 570 C C . SER A 1 79 ? 6.154 3.257 -14.770 1.00 78.31 79 SER A C 1
ATOM 572 O O . SER A 1 79 ? 5.405 4.085 -14.256 1.00 78.31 79 SER A O 1
ATOM 574 N N . ILE A 1 80 ? 5.752 2.024 -15.076 1.00 78.75 80 ILE A N 1
ATOM 575 C CA . ILE A 1 80 ? 4.398 1.506 -14.881 1.00 78.75 80 ILE A CA 1
ATOM 576 C C . ILE A 1 80 ? 4.171 1.152 -13.406 1.00 78.75 80 ILE A C 1
ATOM 578 O O . ILE A 1 80 ? 3.131 1.516 -12.856 1.00 78.75 80 ILE A O 1
ATOM 582 N N . LYS A 1 81 ? 5.160 0.536 -12.737 1.00 83.50 81 LYS A N 1
ATOM 583 C CA . LYS A 1 81 ? 5.114 0.265 -11.290 1.00 83.50 81 LYS A CA 1
ATOM 584 C C . LYS A 1 81 ? 4.860 1.533 -10.488 1.00 83.50 81 LYS A C 1
ATOM 586 O O . LYS A 1 81 ? 4.016 1.519 -9.604 1.00 83.50 81 LYS A O 1
ATOM 591 N N . ARG A 1 82 ? 5.527 2.646 -10.815 1.00 85.25 82 ARG A N 1
ATOM 592 C CA . ARG A 1 82 ? 5.316 3.930 -10.119 1.00 85.25 82 ARG A CA 1
ATOM 593 C C . ARG A 1 82 ? 3.857 4.390 -10.171 1.00 85.25 82 ARG A C 1
ATOM 595 O O . ARG A 1 82 ? 3.319 4.803 -9.148 1.00 85.25 82 ARG A O 1
ATOM 602 N N . VAL A 1 83 ? 3.210 4.294 -11.337 1.00 84.44 83 VAL A N 1
ATOM 603 C CA . VAL A 1 83 ? 1.788 4.657 -11.495 1.00 84.44 83 VAL A CA 1
ATOM 604 C C . VAL A 1 83 ? 0.895 3.673 -10.739 1.00 84.44 83 VAL A C 1
ATOM 606 O O . VAL A 1 83 ? -0.001 4.099 -10.016 1.00 84.44 83 VAL A O 1
ATOM 609 N N . ALA A 1 84 ? 1.169 2.372 -10.851 1.00 85.69 84 ALA A N 1
ATOM 610 C CA . ALA A 1 84 ? 0.435 1.323 -10.147 1.00 85.69 84 ALA A CA 1
ATOM 611 C C . ALA A 1 84 ? 0.483 1.510 -8.621 1.00 85.69 84 ALA A C 1
ATOM 613 O O . ALA A 1 84 ? -0.556 1.560 -7.970 1.00 85.69 84 ALA A O 1
ATOM 614 N N . VAL A 1 85 ? 1.679 1.701 -8.065 1.00 89.06 85 VAL A N 1
ATOM 615 C CA . VAL A 1 85 ? 1.906 1.935 -6.635 1.00 89.06 85 VAL A CA 1
ATOM 616 C C . VAL A 1 85 ? 1.260 3.239 -6.176 1.00 89.06 85 VAL A C 1
ATOM 618 O O . VAL A 1 85 ? 0.642 3.265 -5.119 1.00 89.06 85 VAL A O 1
ATOM 621 N N . SER A 1 86 ? 1.337 4.313 -6.969 1.00 89.06 86 SER A N 1
ATOM 622 C CA . SER A 1 86 ? 0.646 5.573 -6.661 1.00 89.06 86 SER A CA 1
ATOM 623 C C . SER A 1 86 ? -0.874 5.382 -6.605 1.00 89.06 86 SER A C 1
ATOM 625 O O . SER A 1 86 ? -1.530 5.890 -5.697 1.00 89.06 86 SER A O 1
ATOM 627 N N . ALA A 1 87 ? -1.444 4.608 -7.531 1.00 88.06 87 ALA A N 1
ATOM 628 C CA . ALA A 1 87 ? -2.872 4.310 -7.547 1.00 88.06 87 ALA A CA 1
ATOM 629 C C . ALA A 1 87 ? -3.304 3.459 -6.340 1.00 88.06 87 ALA A C 1
ATOM 631 O O . ALA A 1 87 ? -4.303 3.772 -5.693 1.00 88.06 87 ALA A O 1
ATOM 632 N N . VAL A 1 88 ? -2.514 2.441 -5.986 1.00 90.44 88 VAL A N 1
ATOM 633 C CA . VAL A 1 88 ? -2.721 1.638 -4.771 1.00 90.44 88 VAL A CA 1
ATOM 634 C C . VAL A 1 88 ? -2.631 2.513 -3.519 1.00 90.44 88 VAL A C 1
ATOM 636 O O . VAL A 1 88 ? -3.544 2.493 -2.701 1.00 90.44 88 VAL A O 1
ATOM 639 N N . ALA A 1 89 ? -1.605 3.359 -3.405 1.00 90.06 89 ALA A N 1
ATOM 640 C CA . ALA A 1 89 ? -1.437 4.274 -2.276 1.00 90.06 89 ALA A CA 1
ATOM 641 C C . ALA A 1 89 ? -2.613 5.252 -2.125 1.00 90.06 89 ALA A C 1
ATOM 643 O O . ALA A 1 89 ? -3.051 5.526 -1.009 1.00 90.06 89 ALA A O 1
ATOM 644 N N . ASN A 1 90 ? -3.162 5.751 -3.239 1.00 90.19 90 ASN A N 1
ATOM 645 C CA . ASN A 1 90 ? -4.353 6.602 -3.213 1.00 90.19 90 ASN A CA 1
ATOM 646 C C . ASN A 1 90 ? -5.577 5.839 -2.685 1.00 90.19 90 ASN A C 1
ATOM 648 O O . ASN A 1 90 ? -6.309 6.374 -1.854 1.00 90.19 90 ASN A O 1
ATOM 652 N N . ALA A 1 91 ? -5.776 4.595 -3.133 1.00 88.38 91 ALA A N 1
ATOM 653 C CA . ALA A 1 91 ? -6.883 3.753 -2.687 1.00 88.38 91 ALA A CA 1
ATOM 654 C C . ALA A 1 91 ? -6.761 3.356 -1.202 1.00 88.38 91 ALA A C 1
ATOM 656 O O . ALA A 1 91 ? -7.760 3.329 -0.490 1.00 88.38 91 ALA A O 1
ATOM 657 N N . CYS A 1 92 ? -5.539 3.135 -0.713 1.00 89.56 92 CYS A N 1
ATOM 658 C CA . CYS A 1 92 ? -5.246 2.769 0.675 1.00 89.56 92 CYS A CA 1
ATOM 659 C C . CYS A 1 92 ? -5.209 3.950 1.661 1.00 89.56 92 CYS A C 1
ATOM 661 O O . CYS A 1 92 ? -4.964 3.748 2.846 1.00 89.56 92 CYS A O 1
ATOM 663 N N . LYS A 1 93 ? -5.422 5.191 1.206 1.00 86.00 93 LYS A N 1
ATOM 664 C CA . LYS A 1 93 ? -5.268 6.380 2.061 1.00 86.00 93 LYS A CA 1
ATOM 665 C C . LYS A 1 93 ? -6.296 6.460 3.197 1.00 86.00 93 LYS A C 1
ATOM 667 O O . LYS A 1 93 ? -6.014 7.053 4.232 1.00 86.00 93 LYS A O 1
ATOM 672 N N . LYS A 1 94 ? -7.499 5.930 2.975 1.00 84.50 94 LYS A N 1
ATOM 673 C CA . LYS A 1 94 ? -8.569 5.810 3.974 1.00 84.50 94 LYS A CA 1
ATOM 674 C C . LYS A 1 94 ? -9.325 4.521 3.713 1.00 84.50 94 LYS A C 1
ATOM 676 O O . LYS A 1 94 ? -10.214 4.493 2.864 1.00 84.50 94 LYS A O 1
ATOM 681 N N . VAL A 1 95 ? -8.942 3.466 4.419 1.00 85.88 95 VAL A N 1
ATOM 682 C CA . VAL A 1 95 ? -9.527 2.139 4.228 1.00 85.88 95 VAL A CA 1
ATOM 683 C C . VAL A 1 95 ? -10.731 1.983 5.162 1.00 85.88 95 VAL A C 1
ATOM 685 O O . VAL A 1 95 ? -10.556 2.041 6.377 1.00 85.88 95 VAL A O 1
ATOM 688 N N . PRO A 1 96 ? -11.958 1.811 4.640 1.00 85.19 96 PRO A N 1
ATOM 689 C CA . PRO A 1 96 ? -13.104 1.479 5.478 1.00 85.19 96 PRO A CA 1
ATOM 690 C C . PRO A 1 96 ? -12.989 0.045 6.005 1.00 85.19 96 PRO A C 1
ATOM 692 O O . PRO A 1 96 ? -12.461 -0.824 5.311 1.00 85.19 96 PRO A O 1
ATOM 695 N N . ALA A 1 97 ? -13.543 -0.208 7.194 1.00 82.25 97 ALA A N 1
ATOM 696 C CA . ALA A 1 97 ? -13.467 -1.506 7.873 1.00 82.25 97 ALA A CA 1
ATOM 697 C C . ALA A 1 97 ? -13.955 -2.681 7.000 1.00 82.25 97 ALA A C 1
ATOM 699 O O . ALA A 1 97 ? -13.339 -3.746 6.982 1.00 82.25 97 ALA A O 1
ATOM 700 N N . ASP A 1 98 ? -15.002 -2.457 6.201 1.00 84.31 98 ASP A N 1
ATOM 701 C CA . ASP A 1 98 ? -15.574 -3.459 5.288 1.00 84.31 98 ASP A CA 1
ATOM 702 C C . ASP A 1 98 ? -14.615 -3.875 4.161 1.00 84.31 98 ASP A C 1
ATOM 704 O O . ASP A 1 98 ? -14.818 -4.889 3.497 1.00 84.31 98 ASP A O 1
ATOM 708 N N . CYS A 1 99 ? -13.576 -3.077 3.910 1.00 85.19 99 CYS A N 1
ATOM 709 C CA . CYS A 1 99 ? -12.574 -3.318 2.877 1.00 85.19 99 CYS A CA 1
ATOM 710 C C . CYS A 1 99 ? -11.203 -3.704 3.440 1.00 85.19 99 CYS A C 1
ATOM 712 O O . CYS A 1 99 ? -10.272 -3.910 2.660 1.00 85.19 99 CYS A O 1
ATOM 714 N N . SER A 1 100 ? -11.057 -3.794 4.766 1.00 86.31 100 SER A N 1
ATOM 715 C CA . SER A 1 100 ? -9.761 -4.013 5.412 1.00 86.31 100 SER A CA 1
ATOM 716 C C . SER A 1 100 ? -9.091 -5.306 4.963 1.00 86.31 100 SER A C 1
ATOM 718 O O . SER A 1 100 ? -7.888 -5.311 4.724 1.00 86.31 100 SER A O 1
ATOM 720 N N . GLN A 1 101 ? -9.872 -6.371 4.767 1.00 86.00 101 GLN A N 1
ATOM 721 C CA . GLN A 1 101 ? -9.362 -7.678 4.342 1.00 86.00 101 GLN A CA 1
ATOM 722 C C . GLN A 1 101 ? -8.657 -7.612 2.978 1.00 86.00 101 GLN A C 1
ATOM 724 O O . GLN A 1 101 ? -7.541 -8.101 2.842 1.00 86.00 101 GLN A O 1
ATOM 729 N N . PHE A 1 102 ? -9.215 -6.877 2.005 1.00 83.38 102 PHE A N 1
ATOM 730 C CA . PHE A 1 102 ? -8.576 -6.700 0.691 1.00 83.38 102 PHE A CA 1
ATOM 731 C C . PHE A 1 102 ? -7.200 -6.030 0.782 1.00 83.38 102 PHE A C 1
ATOM 733 O O . PHE A 1 102 ? -6.311 -6.295 -0.032 1.00 83.38 102 PHE A O 1
ATOM 740 N N . VAL A 1 103 ? -7.035 -5.129 1.752 1.00 87.94 103 VAL A N 1
ATOM 741 C CA . VAL A 1 103 ? -5.769 -4.438 1.994 1.00 87.94 103 VAL A CA 1
ATOM 742 C C . VAL A 1 103 ? -4.808 -5.336 2.757 1.00 87.94 103 VAL A C 1
ATOM 744 O O . VAL A 1 103 ? -3.645 -5.393 2.378 1.00 87.94 103 VAL A O 1
ATOM 747 N N . LEU A 1 104 ? -5.277 -6.070 3.768 1.00 87.56 104 LEU A N 1
ATOM 748 C CA . LEU A 1 104 ? -4.459 -7.014 4.533 1.00 87.56 104 LEU A CA 1
ATOM 749 C C . LEU A 1 104 ? -3.814 -8.075 3.634 1.00 87.56 104 LEU A C 1
ATOM 751 O O . LEU A 1 104 ? -2.603 -8.256 3.709 1.00 87.56 104 LEU A O 1
ATOM 755 N N . ASP A 1 105 ? -4.570 -8.672 2.708 1.00 86.75 105 ASP A N 1
ATOM 756 C CA . ASP A 1 105 ? -4.035 -9.622 1.715 1.00 86.75 105 ASP A CA 1
ATOM 757 C C . ASP A 1 105 ? -2.968 -8.995 0.797 1.00 86.75 105 ASP A C 1
ATOM 759 O O . ASP A 1 105 ? -2.096 -9.670 0.252 1.00 86.75 105 ASP A O 1
ATOM 763 N N . SER A 1 106 ? -3.032 -7.676 0.614 1.00 87.88 106 SER A N 1
ATOM 764 C CA . SER A 1 106 ? -2.136 -6.910 -0.254 1.00 87.88 106 SER A CA 1
ATOM 765 C C . SER A 1 106 ? -0.851 -6.452 0.450 1.00 87.88 106 SER A C 1
ATOM 767 O O . SER A 1 106 ? 0.131 -6.109 -0.217 1.00 87.88 106 SER A O 1
ATOM 769 N N . VAL A 1 107 ? -0.836 -6.430 1.787 1.00 89.38 107 VAL A N 1
ATOM 770 C CA . VAL A 1 107 ? 0.281 -5.930 2.606 1.00 89.38 107 VAL A CA 1
ATOM 771 C C . VAL A 1 107 ? 1.589 -6.690 2.360 1.00 89.38 107 VAL A C 1
ATOM 773 O O . VAL A 1 107 ? 2.596 -6.014 2.146 1.00 89.38 107 VAL A O 1
ATOM 776 N N . PRO A 1 108 ? 1.626 -8.035 2.283 1.00 88.38 108 PRO A N 1
ATOM 777 C CA . PRO A 1 108 ? 2.864 -8.764 1.990 1.00 88.38 108 PRO A CA 1
ATOM 778 C C . PRO A 1 108 ? 3.520 -8.329 0.676 1.00 88.38 108 PRO A C 1
ATOM 780 O O . PRO A 1 108 ? 4.735 -8.134 0.602 1.00 88.38 108 PRO A O 1
ATOM 783 N N . THR A 1 109 ? 2.712 -8.101 -0.362 1.00 88.88 109 THR A N 1
ATOM 784 C CA . THR A 1 109 ? 3.199 -7.641 -1.667 1.00 88.88 109 THR A CA 1
ATOM 785 C C . THR A 1 109 ? 3.740 -6.215 -1.587 1.00 88.88 109 THR A C 1
ATOM 787 O O . THR A 1 109 ? 4.801 -5.925 -2.139 1.00 88.88 109 THR A O 1
ATOM 790 N N . LEU A 1 110 ? 3.075 -5.325 -0.841 1.00 89.44 110 LEU A N 1
ATOM 791 C CA . LEU A 1 110 ? 3.596 -3.983 -0.556 1.00 89.44 110 LEU A CA 1
ATOM 792 C C . LEU A 1 110 ? 4.934 -4.057 0.193 1.00 89.44 110 LEU A C 1
ATOM 794 O O . LEU A 1 110 ? 5.899 -3.402 -0.191 1.00 89.44 110 LEU A O 1
ATOM 798 N N . CYS A 1 111 ? 5.044 -4.910 1.206 1.00 87.94 111 CYS A N 1
ATOM 799 C CA . CYS A 1 111 ? 6.284 -5.126 1.943 1.00 87.94 111 CYS A CA 1
ATOM 800 C C . CYS A 1 111 ? 7.423 -5.682 1.068 1.00 87.94 111 CYS A C 1
ATOM 802 O O . CYS A 1 111 ? 8.587 -5.346 1.287 1.00 87.94 111 CYS A O 1
ATOM 804 N N . ASN A 1 112 ? 7.120 -6.479 0.042 1.00 87.88 112 ASN A N 1
ATOM 805 C CA . ASN A 1 112 ? 8.120 -6.896 -0.944 1.00 87.88 112 ASN A CA 1
ATOM 806 C C . ASN A 1 112 ? 8.585 -5.723 -1.815 1.00 87.88 112 ASN A C 1
ATOM 808 O O . ASN A 1 112 ? 9.783 -5.578 -2.057 1.00 87.88 112 ASN A O 1
ATOM 812 N N . LEU A 1 113 ? 7.675 -4.828 -2.210 1.00 87.12 113 LEU A N 1
ATOM 813 C CA . LEU A 1 113 ? 8.019 -3.638 -2.992 1.00 87.12 113 LEU A CA 1
ATOM 814 C C . LEU A 1 113 ? 8.914 -2.646 -2.239 1.00 87.12 113 LEU A C 1
ATOM 816 O O . LEU A 1 113 ? 9.639 -1.892 -2.889 1.00 87.12 113 LEU A O 1
ATOM 820 N N . LEU A 1 114 ? 8.927 -2.659 -0.902 1.00 84.06 114 LEU A N 1
ATOM 821 C CA . LEU A 1 114 ? 9.880 -1.878 -0.100 1.00 84.06 114 LEU A CA 1
ATOM 822 C C . LEU A 1 114 ? 11.347 -2.259 -0.353 1.00 84.06 114 LEU A C 1
ATOM 824 O O . LEU A 1 114 ? 12.232 -1.441 -0.127 1.00 84.06 114 LEU A O 1
ATOM 828 N N . GLN A 1 115 ? 11.608 -3.474 -0.838 1.00 82.62 115 GLN A N 1
ATOM 829 C CA . GLN A 1 115 ? 12.952 -3.941 -1.197 1.00 82.62 115 GLN A CA 1
ATOM 830 C C . GLN A 1 115 ? 13.341 -3.557 -2.637 1.00 82.62 115 GLN A C 1
ATOM 832 O O . GLN A 1 115 ? 14.366 -4.007 -3.144 1.00 82.62 115 GLN A O 1
ATOM 837 N N . SER A 1 116 ? 12.530 -2.738 -3.317 1.00 82.44 116 SER A N 1
ATOM 838 C CA . SER A 1 116 ? 12.831 -2.262 -4.668 1.00 82.44 116 SER A CA 1
ATOM 839 C C . SER A 1 116 ? 14.032 -1.314 -4.685 1.00 82.44 116 SER A C 1
ATOM 841 O O . SER A 1 116 ? 14.198 -0.477 -3.803 1.00 82.44 116 SER A O 1
ATOM 843 N N . GLU A 1 117 ? 14.808 -1.347 -5.768 1.00 81.31 117 GLU A N 1
ATOM 844 C CA . GLU A 1 117 ? 15.918 -0.405 -5.998 1.00 81.31 117 GLU A CA 1
ATOM 845 C C . GLU A 1 117 ? 15.433 1.029 -6.313 1.00 81.31 117 GLU A C 1
ATOM 847 O O . GLU A 1 117 ? 16.173 2.006 -6.178 1.00 81.31 117 GLU A O 1
ATOM 852 N N . ASP A 1 118 ? 14.171 1.181 -6.731 1.00 84.00 118 ASP A N 1
ATOM 853 C CA . ASP A 1 118 ? 13.575 2.472 -7.074 1.00 84.00 118 ASP A CA 1
ATOM 854 C C . ASP A 1 118 ? 13.058 3.206 -5.828 1.00 84.00 118 ASP A C 1
ATOM 856 O O . ASP A 1 118 ? 11.970 2.930 -5.317 1.00 84.00 118 ASP A O 1
ATOM 860 N N . LYS A 1 119 ? 13.813 4.216 -5.391 1.00 82.00 119 LYS A N 1
ATOM 861 C CA . LYS A 1 119 ? 13.489 5.050 -4.222 1.00 82.00 119 LYS A CA 1
ATOM 862 C C . LYS A 1 119 ? 12.094 5.679 -4.275 1.00 82.00 119 LYS A C 1
ATOM 864 O O . LYS A 1 119 ? 11.452 5.813 -3.240 1.00 82.00 119 LYS A O 1
ATOM 869 N N . MET A 1 120 ? 11.594 6.047 -5.460 1.00 84.69 120 MET A N 1
ATOM 870 C CA . MET A 1 120 ? 10.247 6.620 -5.570 1.00 84.69 120 MET A CA 1
ATOM 871 C C . MET A 1 120 ? 9.165 5.581 -5.288 1.00 84.69 120 MET A C 1
ATOM 873 O O . MET A 1 120 ? 8.125 5.929 -4.734 1.00 84.69 120 MET A O 1
ATOM 877 N N . ILE A 1 121 ? 9.396 4.321 -5.664 1.00 87.38 121 ILE A N 1
ATOM 878 C CA . ILE A 1 121 ? 8.487 3.222 -5.331 1.00 87.38 121 ILE A CA 1
ATOM 879 C C . ILE A 1 121 ? 8.522 2.986 -3.824 1.00 87.38 121 ILE A C 1
ATOM 881 O O . ILE A 1 121 ? 7.467 3.004 -3.197 1.00 87.38 121 ILE A O 1
ATOM 885 N N . VAL A 1 122 ? 9.717 2.849 -3.243 1.00 87.75 122 VAL A N 1
ATOM 886 C CA . VAL A 1 122 ? 9.890 2.591 -1.805 1.00 87.75 122 VAL A CA 1
ATOM 887 C C . VAL A 1 122 ? 9.220 3.679 -0.957 1.00 87.75 122 VAL A C 1
ATOM 889 O O . VAL A 1 122 ? 8.431 3.353 -0.076 1.00 87.75 122 VAL A O 1
ATOM 892 N N . GLU A 1 123 ? 9.424 4.961 -1.277 1.00 86.31 123 GLU A N 1
ATOM 893 C CA . GLU A 1 123 ? 8.778 6.089 -0.584 1.00 86.31 123 GLU A CA 1
ATOM 894 C C . GLU A 1 123 ? 7.246 6.025 -0.660 1.00 86.31 123 GLU A C 1
ATOM 896 O O . GLU A 1 123 ? 6.550 6.225 0.338 1.00 86.31 123 GLU A O 1
ATOM 901 N N . LYS A 1 124 ? 6.691 5.732 -1.843 1.00 88.19 124 LYS A N 1
ATOM 902 C CA . LYS A 1 124 ? 5.234 5.657 -2.033 1.00 88.19 124 LYS A CA 1
ATOM 903 C C . LYS A 1 124 ? 4.620 4.472 -1.299 1.00 88.19 124 LYS A C 1
ATOM 905 O O . LYS A 1 124 ? 3.547 4.616 -0.719 1.00 88.19 124 LYS A O 1
ATOM 910 N N . VAL A 1 125 ? 5.296 3.328 -1.312 1.00 89.81 125 VAL A N 1
ATOM 911 C CA . VAL A 1 125 ? 4.873 2.127 -0.587 1.00 89.81 125 VAL A CA 1
ATOM 912 C C . VAL A 1 125 ? 4.942 2.357 0.920 1.00 89.81 125 VAL A C 1
ATOM 914 O O . VAL A 1 125 ? 3.986 2.041 1.619 1.00 89.81 125 VAL A O 1
ATOM 917 N N . ALA A 1 126 ? 6.015 2.967 1.422 1.00 88.00 126 ALA A N 1
ATOM 918 C CA . ALA A 1 126 ? 6.144 3.304 2.836 1.00 88.00 126 ALA A CA 1
ATOM 919 C C . ALA A 1 126 ? 5.012 4.238 3.299 1.00 88.00 126 ALA A C 1
ATOM 921 O O . ALA A 1 126 ? 4.326 3.944 4.276 1.00 88.00 126 ALA A O 1
ATOM 922 N N . ALA A 1 127 ? 4.741 5.312 2.548 1.00 87.81 127 ALA A N 1
ATOM 923 C CA . ALA A 1 127 ? 3.623 6.215 2.830 1.00 87.81 127 ALA A CA 1
ATOM 924 C C . ALA A 1 127 ? 2.252 5.510 2.769 1.00 87.81 127 ALA A C 1
ATOM 926 O O . ALA A 1 127 ? 1.352 5.821 3.556 1.00 87.81 127 ALA A O 1
ATOM 927 N N . CYS A 1 128 ? 2.091 4.551 1.851 1.00 90.88 128 CYS A N 1
ATOM 928 C CA . CYS A 1 128 ? 0.900 3.710 1.760 1.00 90.88 128 CYS A CA 1
ATOM 929 C C . CYS A 1 128 ? 0.724 2.860 3.023 1.00 90.88 128 CYS A C 1
ATOM 931 O O . CYS A 1 128 ? -0.347 2.889 3.618 1.00 90.88 128 CYS A O 1
ATOM 933 N N . LEU A 1 129 ? 1.768 2.148 3.460 1.00 88.75 129 LEU A N 1
ATOM 934 C CA . LEU A 1 129 ? 1.731 1.308 4.660 1.00 88.75 129 LEU A CA 1
ATOM 935 C C . LEU A 1 129 ? 1.413 2.123 5.918 1.00 88.75 129 LEU A C 1
ATOM 937 O O . LEU A 1 129 ? 0.556 1.711 6.691 1.00 88.75 129 LEU A O 1
ATOM 941 N N . ILE A 1 130 ? 2.006 3.312 6.077 1.00 87.75 130 ILE A N 1
ATOM 942 C CA . ILE A 1 130 ? 1.664 4.228 7.179 1.00 87.75 130 ILE A CA 1
ATOM 943 C C . ILE A 1 130 ? 0.169 4.563 7.167 1.00 87.75 130 ILE A C 1
ATOM 945 O O . ILE A 1 130 ? -0.484 4.487 8.201 1.00 87.75 130 ILE A O 1
ATOM 949 N N . SER A 1 131 ? -0.383 4.906 6.000 1.00 88.88 131 SER A N 1
ATOM 950 C CA . SER A 1 131 ? -1.802 5.279 5.881 1.00 88.88 131 SER A CA 1
ATOM 951 C C . SER A 1 131 ? -2.744 4.104 6.175 1.00 88.88 131 SER A C 1
ATOM 953 O O . SER A 1 131 ? -3.834 4.303 6.711 1.00 88.88 131 SER A O 1
ATOM 955 N N . ILE A 1 132 ? -2.327 2.879 5.838 1.00 89.06 132 ILE A N 1
ATOM 956 C CA . ILE A 1 132 ? -3.066 1.649 6.152 1.00 89.06 132 ILE A CA 1
ATOM 957 C C . ILE A 1 132 ? -3.070 1.413 7.661 1.00 89.06 132 ILE A C 1
ATOM 959 O O . ILE A 1 132 ? -4.134 1.205 8.238 1.00 89.06 132 ILE A O 1
ATOM 963 N N . VAL A 1 133 ? -1.901 1.481 8.303 1.00 88.38 133 VAL A N 1
ATOM 964 C CA . VAL A 1 133 ? -1.787 1.287 9.754 1.00 88.38 133 VAL A CA 1
ATOM 965 C C . VAL A 1 133 ? -2.586 2.355 10.501 1.00 88.38 133 VAL A C 1
ATOM 967 O O . VAL A 1 133 ? -3.342 2.020 11.407 1.00 88.38 133 VAL A O 1
ATOM 970 N N . ASP A 1 134 ? -2.508 3.617 10.071 1.00 87.81 134 ASP A N 1
ATOM 971 C CA . ASP A 1 134 ? -3.314 4.712 10.623 1.00 87.81 134 ASP A CA 1
ATOM 972 C C . ASP A 1 134 ? -4.820 4.447 10.460 1.00 87.81 134 ASP A C 1
ATOM 974 O O . ASP A 1 134 ? -5.580 4.587 11.419 1.00 87.81 134 ASP A O 1
ATOM 978 N N . SER A 1 135 ? -5.250 3.949 9.292 1.00 88.12 135 SER A N 1
ATOM 979 C CA . SER A 1 135 ? -6.651 3.564 9.045 1.00 88.12 135 SER A CA 1
ATOM 980 C C . SER A 1 135 ? -7.124 2.421 9.950 1.00 88.12 135 SER A C 1
ATOM 982 O O . SER A 1 135 ? -8.309 2.353 10.272 1.00 88.12 135 SER A O 1
ATOM 984 N N . PHE A 1 136 ? -6.228 1.516 10.351 1.00 87.69 136 PHE A N 1
ATOM 985 C CA . PHE A 1 136 ? -6.559 0.368 11.201 1.00 87.69 136 PHE A CA 1
ATOM 986 C C . PHE A 1 136 ? -6.289 0.613 12.685 1.00 87.69 136 PHE A C 1
ATOM 988 O O . PHE A 1 136 ? -6.737 -0.184 13.502 1.00 87.69 136 PHE A O 1
ATOM 995 N N . SER A 1 137 ? -5.646 1.725 13.051 1.00 85.50 137 SER A N 1
ATOM 996 C CA . SER A 1 137 ? -5.252 2.068 14.426 1.00 85.50 137 SER A CA 1
ATOM 997 C C . SER A 1 137 ? -6.399 2.025 15.445 1.00 85.50 137 SER A C 1
ATOM 999 O O . SER A 1 137 ? -6.174 1.802 16.632 1.00 85.50 137 SER A O 1
ATOM 1001 N N . THR A 1 138 ? -7.645 2.187 14.992 1.00 85.25 138 THR A N 1
ATOM 1002 C CA . THR A 1 138 ? -8.850 2.119 15.829 1.00 85.25 138 THR A CA 1
ATOM 1003 C C . THR A 1 138 ? -9.309 0.691 16.145 1.00 85.25 138 THR A C 1
ATOM 1005 O O . THR A 1 138 ? -10.214 0.517 16.958 1.00 85.25 138 THR A O 1
ATOM 1008 N N . SER A 1 139 ? -8.740 -0.333 15.501 1.00 86.38 139 SER A N 1
ATOM 1009 C CA . SER A 1 139 ? -9.103 -1.745 15.658 1.00 86.38 139 SER A CA 1
ATOM 1010 C C . SER A 1 139 ? -7.876 -2.588 15.991 1.00 86.38 139 SER A C 1
ATOM 1012 O O . SER A 1 139 ? -7.007 -2.818 15.152 1.00 86.38 139 SER A O 1
ATOM 1014 N N . VAL A 1 140 ? -7.840 -3.098 17.222 1.00 86.25 140 VAL A N 1
ATOM 1015 C CA . VAL A 1 140 ? -6.728 -3.920 17.721 1.00 86.25 140 VAL A CA 1
ATOM 1016 C C . VAL A 1 140 ? -6.556 -5.191 16.884 1.00 86.25 140 VAL A C 1
ATOM 1018 O O . VAL A 1 140 ? -5.432 -5.522 16.528 1.00 86.25 140 VAL A O 1
ATOM 1021 N N . ASP A 1 141 ? -7.648 -5.850 16.488 1.00 88.94 141 ASP A N 1
ATOM 1022 C CA . ASP A 1 141 ? -7.608 -7.070 15.669 1.00 88.94 141 ASP A CA 1
ATOM 1023 C C . ASP A 1 141 ? -6.995 -6.852 14.277 1.00 88.94 141 ASP A C 1
ATOM 1025 O O . ASP A 1 141 ? -6.311 -7.730 13.750 1.00 88.94 141 ASP A O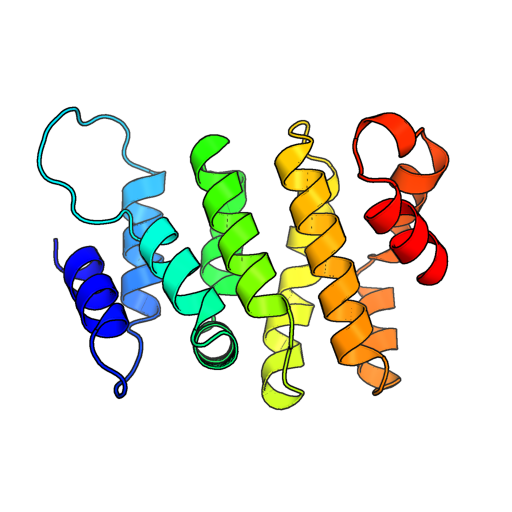 1
ATOM 1029 N N . LEU A 1 142 ? -7.241 -5.695 13.652 1.00 87.62 142 LEU A N 1
ATOM 1030 C CA . LEU A 1 142 ? -6.672 -5.370 12.340 1.00 87.62 142 LEU A CA 1
ATOM 1031 C C . LEU A 1 142 ? -5.192 -4.986 12.446 1.00 87.62 142 LEU A C 1
ATOM 1033 O O . LEU A 1 142 ? -4.404 -5.349 11.573 1.00 87.62 142 LEU A O 1
ATOM 1037 N N . VAL A 1 143 ? -4.807 -4.276 13.510 1.00 86.25 143 VAL A N 1
ATOM 1038 C CA . VAL A 1 143 ? -3.399 -3.955 13.790 1.00 86.25 143 VAL A CA 1
ATOM 1039 C C . VAL A 1 143 ? -2.605 -5.226 14.086 1.00 86.25 143 VAL A C 1
ATOM 1041 O O . VAL A 1 143 ? -1.519 -5.401 13.540 1.00 86.25 143 VAL A O 1
ATOM 1044 N N . ASP A 1 144 ? -3.156 -6.145 14.879 1.00 87.06 144 ASP A N 1
ATOM 1045 C CA . ASP A 1 144 ? -2.526 -7.438 15.153 1.00 87.06 144 ASP A CA 1
ATOM 1046 C C . ASP A 1 144 ? -2.311 -8.2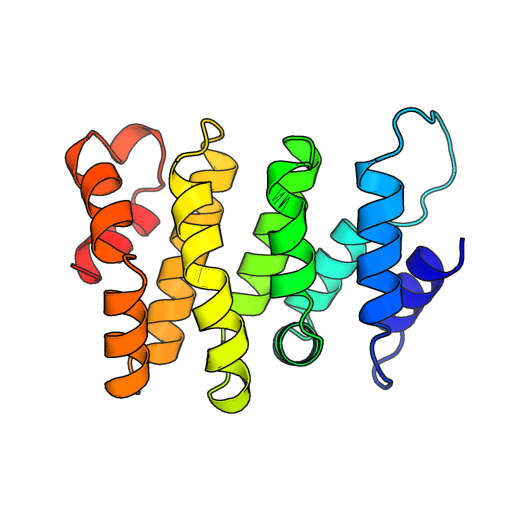43 13.862 1.00 87.06 144 ASP A C 1
ATOM 1048 O O . ASP A 1 144 ? -1.213 -8.743 13.607 1.00 87.06 144 ASP A O 1
ATOM 1052 N N . GLN A 1 145 ? -3.313 -8.277 12.977 1.00 88.38 145 GLN A N 1
ATOM 1053 C CA . GLN A 1 145 ? -3.174 -8.902 11.661 1.00 88.38 145 GLN A CA 1
ATOM 1054 C C . GLN A 1 145 ? -2.078 -8.243 10.818 1.00 88.38 145 GLN A C 1
ATOM 1056 O O . GLN A 1 145 ? -1.282 -8.960 10.215 1.00 88.38 145 GLN A O 1
ATOM 1061 N N . LEU A 1 146 ? -1.982 -6.908 10.796 1.00 85.38 146 LEU A N 1
ATOM 1062 C CA . LEU A 1 146 ? -0.903 -6.197 10.097 1.00 85.38 146 LEU A CA 1
ATOM 1063 C C . LEU A 1 146 ? 0.484 -6.582 10.622 1.00 85.38 146 LEU A C 1
ATOM 1065 O O . LEU A 1 146 ? 1.402 -6.790 9.827 1.00 85.38 146 LEU A O 1
ATOM 1069 N N . CYS A 1 147 ? 0.640 -6.699 11.940 1.00 84.19 147 CYS A N 1
ATOM 1070 C CA . CYS A 1 147 ? 1.892 -7.138 12.551 1.00 84.19 147 CYS A CA 1
ATOM 1071 C C . CYS A 1 147 ? 2.264 -8.555 12.089 1.00 84.19 147 CYS A C 1
ATOM 1073 O O . CYS A 1 147 ? 3.408 -8.788 11.696 1.00 84.19 147 CYS A O 1
ATOM 1075 N N . HIS A 1 148 ? 1.288 -9.467 12.035 1.00 86.00 148 HIS A N 1
ATOM 1076 C CA . HIS A 1 148 ? 1.479 -10.828 11.524 1.00 86.00 148 HIS A CA 1
ATOM 1077 C C . HIS A 1 148 ? 1.825 -10.889 10.027 1.00 86.00 148 HIS A C 1
ATOM 1079 O O . HIS A 1 148 ? 2.437 -11.862 9.592 1.00 86.00 148 HIS A O 1
ATOM 1085 N N . GLN A 1 149 ? 1.506 -9.856 9.237 1.00 83.06 149 GLN A N 1
ATOM 1086 C CA . GLN A 1 149 ? 1.917 -9.766 7.827 1.00 83.06 149 GLN A CA 1
ATOM 1087 C C . GLN A 1 149 ? 3.398 -9.369 7.637 1.00 83.06 149 GLN A C 1
ATOM 1089 O O . GLN A 1 149 ? 3.850 -9.210 6.502 1.00 83.06 149 GLN A O 1
ATOM 1094 N N . GLY A 1 150 ? 4.171 -9.188 8.715 1.00 77.38 150 GLY A N 1
ATOM 1095 C CA . GLY A 1 150 ? 5.610 -8.906 8.634 1.00 77.38 150 GLY A CA 1
ATOM 1096 C C . GLY A 1 150 ? 5.949 -7.452 8.289 1.00 77.38 150 GLY A C 1
ATOM 1097 O O . GLY A 1 150 ? 7.065 -7.163 7.850 1.00 77.38 150 GLY A O 1
ATOM 1098 N N . VAL A 1 151 ? 5.011 -6.516 8.495 1.00 80.69 151 VAL A N 1
ATOM 1099 C CA . VAL A 1 151 ? 5.229 -5.079 8.240 1.00 80.69 151 VAL A CA 1
ATOM 1100 C C . VAL A 1 151 ? 6.439 -4.567 9.020 1.00 80.69 151 VAL A C 1
ATOM 1102 O O . VAL A 1 151 ? 7.323 -3.940 8.437 1.00 80.69 151 VAL A O 1
ATOM 1105 N N . ILE A 1 152 ? 6.519 -4.892 10.313 1.00 79.50 152 ILE A N 1
ATOM 1106 C CA . ILE A 1 152 ? 7.609 -4.455 11.196 1.00 79.50 152 ILE A CA 1
ATOM 1107 C C . ILE A 1 152 ? 8.950 -5.011 10.710 1.00 79.50 152 ILE A C 1
ATOM 1109 O O . ILE A 1 152 ? 9.903 -4.255 10.545 1.00 79.50 152 ILE A O 1
ATOM 1113 N N . GLU A 1 153 ? 9.024 -6.305 10.393 1.00 80.62 153 GLU A N 1
ATOM 1114 C CA . GLU A 1 153 ? 10.268 -6.955 9.955 1.00 80.62 153 GLU A CA 1
ATOM 1115 C C . GLU A 1 153 ? 10.840 -6.356 8.665 1.00 80.62 153 GLU A C 1
ATOM 1117 O O . GLU A 1 153 ? 12.051 -6.374 8.450 1.00 80.62 153 GLU A O 1
ATOM 1122 N N . LYS A 1 154 ? 9.976 -5.825 7.794 1.00 79.12 154 LYS A N 1
ATOM 1123 C CA . LYS A 1 154 ? 10.371 -5.235 6.508 1.00 79.12 154 LYS A CA 1
ATOM 1124 C C . LYS A 1 154 ? 10.633 -3.735 6.593 1.00 79.12 154 LYS A C 1
ATOM 1126 O O . LYS A 1 154 ? 11.471 -3.226 5.852 1.00 79.12 154 LYS A O 1
ATOM 1131 N N . VAL A 1 155 ? 9.966 -3.035 7.507 1.00 78.00 155 VAL A N 1
ATOM 1132 C CA . VAL A 1 155 ? 10.167 -1.601 7.761 1.00 78.00 155 VAL A CA 1
ATOM 1133 C C . VAL A 1 155 ? 11.404 -1.346 8.626 1.00 78.00 155 VAL A C 1
ATOM 1135 O O . VAL A 1 155 ? 12.162 -0.414 8.362 1.00 78.00 155 VAL A O 1
ATOM 1138 N N . LEU A 1 156 ? 11.655 -2.182 9.632 1.00 77.38 156 LEU A N 1
ATOM 1139 C CA . LEU A 1 156 ? 12.729 -1.994 10.610 1.00 77.38 156 LEU A CA 1
ATOM 1140 C C . LEU A 1 156 ? 14.145 -1.913 9.987 1.00 77.38 156 LEU A C 1
ATOM 1142 O O . LEU A 1 156 ? 14.906 -1.020 10.373 1.00 77.38 156 LEU A O 1
ATOM 1146 N N . PRO A 1 157 ? 14.508 -2.719 8.966 1.00 75.50 157 PRO A N 1
ATOM 1147 C CA . PRO A 1 157 ? 15.773 -2.574 8.244 1.00 75.50 157 PRO A CA 1
ATOM 1148 C C . PRO A 1 157 ? 15.897 -1.241 7.496 1.00 75.50 157 PRO A C 1
ATOM 1150 O O . PRO A 1 157 ? 16.983 -0.670 7.443 1.00 75.50 157 PRO A O 1
ATOM 1153 N N . LEU A 1 158 ? 14.797 -0.702 6.955 1.00 72.88 158 LEU A N 1
ATOM 1154 C CA . LEU A 1 158 ? 14.817 0.597 6.268 1.00 72.88 158 LEU A CA 1
ATOM 1155 C C . LEU A 1 158 ? 15.158 1.737 7.230 1.00 72.88 158 LEU A C 1
ATOM 1157 O O . LEU A 1 158 ? 15.843 2.687 6.851 1.00 72.88 158 LEU A O 1
ATOM 1161 N N . ILE A 1 159 ? 14.712 1.628 8.482 1.00 70.56 159 ILE A N 1
ATOM 1162 C CA . ILE A 1 159 ? 15.035 2.586 9.540 1.00 70.56 159 ILE A CA 1
ATOM 1163 C C . ILE A 1 159 ? 16.507 2.429 9.954 1.00 70.56 159 ILE A C 1
ATOM 1165 O O . ILE A 1 159 ? 17.223 3.423 10.078 1.00 70.56 159 ILE A O 1
ATOM 1169 N N . HIS A 1 160 ? 16.981 1.190 10.119 1.00 68.38 160 HIS A N 1
ATOM 1170 C CA . HIS A 1 160 ? 18.308 0.896 10.668 1.00 68.38 160 HIS A CA 1
ATOM 1171 C C . HIS A 1 160 ? 19.463 1.129 9.676 1.00 68.38 160 HIS A C 1
ATOM 1173 O O . HIS A 1 160 ? 20.525 1.607 10.067 1.00 68.38 160 HIS A O 1
ATOM 1179 N N . THR A 1 161 ? 19.287 0.810 8.390 1.00 61.03 161 THR A N 1
ATOM 1180 C CA . THR A 1 161 ? 20.383 0.794 7.396 1.00 61.03 161 THR A CA 1
ATOM 1181 C C . THR A 1 161 ? 20.538 2.113 6.619 1.00 61.03 161 THR A C 1
ATOM 1183 O O . THR A 1 161 ? 21.277 2.181 5.642 1.00 61.03 161 THR A O 1
ATOM 1186 N N . GLY A 1 162 ? 19.909 3.205 7.065 1.00 55.16 162 GLY A N 1
ATOM 1187 C CA . GLY A 1 162 ? 20.111 4.538 6.480 1.00 55.16 162 GLY A CA 1
ATOM 1188 C C . GLY A 1 162 ? 18.920 5.082 5.691 1.00 55.16 162 GLY A C 1
ATOM 1189 O O . GLY A 1 162 ? 19.103 5.648 4.606 1.00 55.16 162 GLY A O 1
ATOM 1190 N N . GLY A 1 163 ? 17.713 5.006 6.268 1.00 52.25 163 GLY A N 1
ATOM 1191 C CA . GLY A 1 163 ? 16.481 5.623 5.748 1.00 52.25 163 GLY A CA 1
ATOM 1192 C C . GLY A 1 163 ? 16.598 7.109 5.367 1.00 52.25 163 GLY A C 1
ATOM 1193 O O . GLY A 1 163 ? 15.769 7.621 4.623 1.00 52.25 163 GLY A O 1
ATOM 1194 N N . LEU A 1 164 ? 17.679 7.787 5.765 1.00 51.03 164 LEU A N 1
ATOM 1195 C CA . LEU A 1 164 ? 18.008 9.171 5.417 1.00 51.03 164 LEU A CA 1
ATOM 1196 C C . LEU A 1 164 ? 18.309 9.423 3.925 1.00 51.03 164 LEU A C 1
ATOM 1198 O O . LEU A 1 164 ? 18.320 10.580 3.514 1.00 51.03 164 LEU A O 1
ATOM 1202 N N . THR A 1 165 ? 18.569 8.395 3.102 1.00 53.81 165 THR A N 1
ATOM 1203 C CA . THR A 1 165 ? 18.909 8.603 1.672 1.00 53.81 165 THR A CA 1
ATOM 1204 C C . THR A 1 165 ? 17.854 8.125 0.676 1.00 53.81 165 THR A C 1
ATOM 1206 O O . THR A 1 165 ? 17.955 8.448 -0.514 1.00 53.81 165 THR A O 1
ATOM 1209 N N . ALA A 1 166 ? 16.869 7.344 1.122 1.00 56.16 166 ALA A N 1
ATOM 1210 C CA . ALA A 1 166 ? 15.831 6.766 0.266 1.00 56.16 166 ALA A CA 1
ATOM 1211 C C . ALA A 1 166 ? 14.427 7.281 0.590 1.00 56.16 166 ALA A C 1
ATOM 1213 O O . ALA A 1 166 ? 13.610 7.361 -0.326 1.00 56.16 166 ALA A O 1
ATOM 1214 N N . LEU A 1 167 ? 14.173 7.654 1.849 1.00 65.62 167 LEU A N 1
ATOM 1215 C CA . LEU A 1 167 ? 12.862 8.077 2.317 1.00 65.62 167 LEU A CA 1
ATOM 1216 C C . LEU A 1 167 ? 12.850 9.555 2.717 1.00 65.62 167 LEU A C 1
ATOM 1218 O O . LEU A 1 167 ? 13.871 10.115 3.126 1.00 65.62 167 LEU A O 1
ATOM 1222 N N . SER A 1 168 ? 11.691 10.201 2.614 1.00 73.00 168 SER A N 1
ATOM 1223 C CA . SER A 1 168 ? 11.537 11.560 3.131 1.00 73.00 168 SER A CA 1
ATOM 1224 C C . SER A 1 168 ? 11.591 11.574 4.669 1.00 73.00 168 SER A C 1
ATOM 1226 O O . SER A 1 168 ? 11.176 10.605 5.315 1.00 73.00 168 SER A O 1
ATOM 1228 N N . PRO A 1 169 ? 12.046 12.679 5.293 1.00 70.12 169 PRO A N 1
ATOM 1229 C CA . PRO A 1 169 ? 12.134 12.782 6.751 1.00 70.12 169 PRO A CA 1
ATOM 1230 C C . PRO A 1 169 ? 10.794 12.521 7.449 1.00 70.12 169 PRO A C 1
ATOM 1232 O O . PRO A 1 169 ? 10.752 11.851 8.475 1.00 70.12 169 PRO A O 1
ATOM 1235 N N . SER A 1 170 ? 9.693 12.991 6.857 1.00 71.56 170 SER A N 1
ATOM 1236 C CA . SER A 1 170 ? 8.331 12.775 7.351 1.00 71.56 170 SER A CA 1
ATOM 1237 C C . SER A 1 170 ? 7.917 11.304 7.332 1.00 71.56 170 SER A C 1
ATOM 1239 O O . SER A 1 170 ? 7.334 10.817 8.297 1.00 71.56 170 SER A O 1
ATOM 1241 N N . THR A 1 171 ? 8.237 10.583 6.256 1.00 75.44 171 THR A N 1
ATOM 1242 C CA . THR A 1 171 ? 7.924 9.154 6.135 1.00 75.44 171 THR A CA 1
ATOM 1243 C C . THR A 1 171 ? 8.736 8.355 7.151 1.00 75.44 171 THR A C 1
ATOM 1245 O O . THR A 1 171 ? 8.172 7.530 7.862 1.00 75.44 171 THR A O 1
ATOM 1248 N N . CYS A 1 172 ? 10.025 8.667 7.313 1.00 67.38 172 CYS A N 1
ATOM 1249 C CA . CYS A 1 172 ? 10.870 8.063 8.344 1.00 67.38 172 CYS A CA 1
ATOM 1250 C C . CYS A 1 172 ? 10.326 8.269 9.763 1.00 67.38 172 CYS A C 1
ATOM 1252 O O . CYS A 1 172 ? 10.213 7.299 10.507 1.00 67.38 172 CYS A O 1
ATOM 1254 N N . SER A 1 173 ? 9.963 9.499 10.145 1.00 74.81 173 SER A N 1
ATOM 1255 C CA . SER A 1 173 ? 9.410 9.775 11.479 1.00 74.81 173 SER A CA 1
ATOM 1256 C C . SER A 1 173 ? 8.123 8.996 11.747 1.00 74.81 173 SER A C 1
ATOM 1258 O O . SER A 1 173 ? 7.950 8.468 12.842 1.00 74.81 173 SER A O 1
ATOM 1260 N N . ASN A 1 174 ? 7.254 8.873 10.743 1.00 76.88 174 ASN A N 1
ATOM 1261 C CA . ASN A 1 174 ? 6.018 8.112 10.875 1.00 76.88 174 ASN A CA 1
ATOM 1262 C C . ASN A 1 174 ? 6.281 6.607 10.991 1.00 76.88 174 ASN A C 1
ATOM 1264 O O . ASN A 1 174 ? 5.661 5.973 11.832 1.00 76.88 174 ASN A O 1
ATOM 1268 N N . LEU A 1 175 ? 7.218 6.044 10.213 1.00 74.88 175 LEU A N 1
ATOM 1269 C CA . LEU A 1 175 ? 7.603 4.630 10.333 1.00 74.88 175 LEU A CA 1
ATOM 1270 C C . LEU A 1 175 ? 8.197 4.307 11.708 1.00 74.88 175 LEU A C 1
ATOM 1272 O O . LEU A 1 175 ? 7.917 3.243 12.243 1.00 74.88 175 LEU A O 1
ATOM 1276 N N . ILE A 1 176 ? 8.984 5.217 12.294 1.00 72.56 176 ILE A N 1
ATOM 1277 C CA . ILE A 1 176 ? 9.505 5.050 13.660 1.00 72.56 176 ILE A CA 1
ATOM 1278 C C . ILE A 1 176 ? 8.359 4.999 14.674 1.00 72.56 176 ILE A C 1
ATOM 1280 O O . ILE A 1 176 ? 8.430 4.215 15.607 1.00 72.56 176 ILE A O 1
ATOM 1284 N N . GLY A 1 177 ? 7.299 5.787 14.479 1.00 68.75 177 GLY A N 1
ATOM 1285 C CA . GLY A 1 177 ? 6.113 5.746 15.338 1.00 68.75 177 GLY A CA 1
ATOM 1286 C C . GLY A 1 177 ? 5.270 4.469 15.217 1.00 68.75 177 GLY A C 1
ATOM 1287 O O . GLY A 1 177 ? 4.363 4.287 16.023 1.00 68.75 177 GLY A O 1
ATOM 1288 N N . LEU A 1 178 ? 5.538 3.611 14.223 1.00 66.62 178 LEU A N 1
ATOM 1289 C CA . LEU A 1 178 ? 4.869 2.315 14.057 1.00 66.62 178 LEU A CA 1
ATOM 1290 C C . LEU A 1 178 ? 5.573 1.165 14.798 1.00 66.62 178 LEU A C 1
ATOM 1292 O O . LEU A 1 178 ? 4.959 0.112 14.964 1.00 66.62 178 LEU A O 1
ATOM 1296 N N . CYS A 1 179 ? 6.844 1.343 15.170 1.00 58.69 179 CYS A N 1
ATOM 1297 C CA . CYS A 1 179 ? 7.664 0.362 15.887 1.00 58.69 179 CYS A CA 1
ATOM 1298 C C . CYS A 1 179 ? 7.601 0.600 17.399 1.00 58.69 179 CYS A C 1
ATOM 1300 O O . CYS A 1 179 ? 7.579 -0.409 18.137 1.00 58.69 179 CYS A O 1
#